Protein AF-A0A0U3DYD3-F1 (afdb_monomer_lite)

Radius of gyration: 23.01 Å; chains: 1; bounding box: 44×50×48 Å

InterPro domains:
  IPR001457 NADH:ubiquinone/plastoquinone oxidoreductase, chain 6 [PF00499] (1-110)
  IPR050269 Complex I Subunit 6 [PTHR11435] (1-113)

Foldseek 3Di:
DVVVVVVVVVCCVPPVDDPDDDDCPNDPVSVVVVVVVVVVVVVVVVCVVVCVVPDDDDPPPDPVPVVPPPPPDPDVDDPVVVVVVVCVVVVVVVVVVVVVCVVVVVVVVVVVD

pLDDT: mean 81.48, std 17.47, range [41.44, 98.12]

Secondary structure (DSSP, 8-state):
-HHHHHHHHHHHHHHS--SSPPPTTT-HHHHHHHHHHHHHHHHHHHHHHHTTSS--S-----TTTTTS-------SS-HHHHHHHHHHHT-HHHHHHHHHHHHHHHHHHHHH-

Sequence (113 aa):
YLGGMLVVFGYTTAMATEQYPEVWVSNTTVMGVFLLGLLMEVMLVLYVLKSEEVGVVFKFSGVGDWAIYDTGDSGVFSEEIMGVAALYSYGAWVVIVTGWSLLVGVLVILEVT

Organism: Equus caballus (NCBI:txid9796)

Structure (mmCIF, N/CA/C/O backbone):
data_AF-A0A0U3DYD3-F1
#
_entry.id   AF-A0A0U3DYD3-F1
#
loop_
_atom_site.group_PDB
_atom_site.id
_atom_site.type_symbol
_atom_site.label_atom_id
_atom_site.label_alt_id
_atom_site.label_comp_id
_atom_site.label_asym_id
_atom_site.label_entity_id
_atom_site.label_seq_id
_atom_site.pdbx_PDB_ins_code
_atom_site.Cartn_x
_atom_site.Cartn_y
_atom_site.Cartn_z
_atom_site.occupancy
_atom_site.B_iso_or_equiv
_atom_site.auth_seq_id
_atom_site.auth_comp_id
_atom_site.auth_asym_id
_atom_site.auth_atom_id
_atom_site.pdbx_PDB_model_num
ATOM 1 N N . TYR A 1 1 ? 8.420 -2.423 4.483 1.00 88.94 1 TYR A N 1
ATOM 2 C CA . TYR A 1 1 ? 7.336 -3.030 5.283 1.00 88.94 1 TYR A CA 1
ATOM 3 C C . TYR A 1 1 ? 7.669 -3.129 6.762 1.00 88.94 1 TYR A C 1
ATOM 5 O O . TYR A 1 1 ? 7.069 -2.379 7.518 1.00 88.94 1 TYR A O 1
ATOM 13 N N . LEU A 1 2 ? 8.644 -3.948 7.182 1.00 94.44 2 LEU A N 1
ATOM 14 C CA . LEU A 1 2 ? 8.976 -4.121 8.610 1.00 94.44 2 LEU A CA 1
ATOM 15 C C . LEU A 1 2 ? 9.232 -2.797 9.353 1.00 94.44 2 LEU A C 1
ATOM 17 O O . LEU A 1 2 ? 8.618 -2.552 10.384 1.00 94.44 2 LEU A O 1
ATOM 21 N N . GLY A 1 3 ? 10.052 -1.899 8.790 1.00 96.06 3 GLY A N 1
ATOM 22 C CA . GLY A 1 3 ? 10.302 -0.583 9.398 1.00 96.06 3 GLY A CA 1
ATOM 23 C C . GLY A 1 3 ? 9.039 0.271 9.578 1.00 96.06 3 GLY A C 1
ATOM 24 O O . GLY A 1 3 ? 8.876 0.910 10.609 1.00 96.06 3 GLY A O 1
ATOM 25 N N . GLY A 1 4 ? 8.103 0.230 8.623 1.00 94.25 4 GLY A N 1
ATOM 26 C CA . GLY A 1 4 ? 6.827 0.948 8.726 1.00 94.25 4 GLY A CA 1
ATOM 27 C C . GLY A 1 4 ? 5.903 0.357 9.792 1.00 94.25 4 GLY A C 1
ATOM 28 O O . GLY A 1 4 ? 5.292 1.102 10.552 1.00 94.25 4 GLY A O 1
ATOM 29 N N . MET A 1 5 ? 5.856 -0.974 9.912 1.00 95.38 5 MET A N 1
ATOM 30 C CA . MET A 1 5 ? 5.073 -1.650 10.955 1.00 95.38 5 MET A CA 1
ATOM 31 C C . MET A 1 5 ? 5.556 -1.288 12.367 1.00 95.38 5 MET A C 1
ATOM 33 O O . MET A 1 5 ? 4.731 -1.137 13.263 1.00 95.38 5 MET A O 1
ATOM 37 N N . LEU A 1 6 ? 6.865 -1.075 12.562 1.00 95.12 6 LEU A N 1
ATOM 38 C CA . LEU A 1 6 ? 7.408 -0.606 13.844 1.00 95.12 6 LEU A CA 1
ATOM 39 C C . LEU A 1 6 ? 6.922 0.805 14.207 1.00 95.12 6 LEU A C 1
ATOM 41 O O . LEU A 1 6 ? 6.578 1.055 15.360 1.00 95.12 6 LEU A O 1
ATOM 45 N N . VAL A 1 7 ? 6.854 1.717 13.231 1.00 95.31 7 VAL A N 1
ATOM 46 C CA . VAL A 1 7 ? 6.332 3.077 13.450 1.00 95.31 7 VAL A CA 1
ATOM 47 C C . VAL A 1 7 ? 4.844 3.035 13.808 1.00 95.31 7 VAL A C 1
ATOM 49 O O . VAL A 1 7 ? 4.427 3.679 14.768 1.00 95.31 7 VAL A O 1
ATOM 52 N N . VAL A 1 8 ? 4.051 2.232 13.089 1.00 94.19 8 VAL A N 1
ATOM 53 C CA . VAL A 1 8 ? 2.613 2.054 13.368 1.00 94.19 8 VAL A CA 1
ATOM 54 C C . VAL A 1 8 ? 2.387 1.448 14.753 1.00 94.19 8 VAL A C 1
ATOM 56 O O . VAL A 1 8 ? 1.494 1.889 15.476 1.00 94.19 8 VAL A O 1
ATOM 59 N N . PHE A 1 9 ? 3.212 0.485 15.166 1.00 94.62 9 PHE A N 1
ATOM 60 C CA . PHE A 1 9 ? 3.169 -0.049 16.526 1.00 94.62 9 PHE A CA 1
ATOM 61 C C . PHE A 1 9 ? 3.397 1.058 17.569 1.00 94.62 9 PHE A C 1
ATOM 63 O O . PHE A 1 9 ? 2.576 1.238 18.466 1.00 94.62 9 PHE A O 1
ATOM 70 N N . GLY A 1 10 ? 4.447 1.871 17.413 1.00 94.69 10 GLY A N 1
ATOM 71 C CA . GLY A 1 10 ? 4.689 3.013 18.300 1.00 94.69 10 GLY A CA 1
ATOM 72 C C . GLY A 1 10 ? 3.499 3.981 18.361 1.00 94.69 10 GLY A C 1
ATOM 73 O O . GLY A 1 10 ? 3.044 4.333 19.447 1.00 94.69 10 GLY A O 1
ATOM 74 N N . TYR A 1 11 ? 2.933 4.343 17.208 1.00 93.75 11 TYR A N 1
ATOM 75 C CA . TYR A 1 11 ? 1.789 5.258 17.130 1.00 93.75 11 TYR A CA 1
ATOM 76 C C . TYR A 1 11 ? 0.524 4.698 17.800 1.00 93.75 11 TYR A C 1
ATOM 78 O O . TYR A 1 11 ? -0.101 5.377 18.613 1.00 93.75 11 TYR A O 1
ATOM 86 N N . THR A 1 12 ? 0.168 3.445 17.507 1.00 93.25 12 THR A N 1
ATOM 87 C CA . THR A 1 12 ? -1.020 2.794 18.085 1.00 93.25 12 THR A CA 1
ATOM 88 C C . THR A 1 12 ? -0.897 2.638 19.595 1.00 93.25 12 THR A C 1
ATOM 90 O O . THR A 1 12 ? -1.851 2.943 20.303 1.00 93.25 12 THR A O 1
ATOM 93 N N . THR A 1 13 ? 0.286 2.268 20.102 1.00 91.38 13 THR A N 1
ATOM 94 C CA . THR A 1 13 ? 0.524 2.168 21.552 1.00 91.38 13 THR A CA 1
ATOM 95 C C . THR A 1 13 ? 0.390 3.513 22.276 1.00 91.38 13 THR A C 1
ATOM 97 O O . THR A 1 13 ? -0.150 3.564 23.381 1.00 91.38 13 THR A O 1
ATOM 100 N N . ALA A 1 14 ? 0.843 4.606 21.656 1.00 92.00 14 ALA A N 1
ATOM 101 C CA . ALA A 1 14 ? 0.851 5.929 22.272 1.00 92.00 14 ALA A CA 1
ATOM 102 C C . ALA A 1 14 ? -0.488 6.678 22.165 1.00 92.00 14 ALA A C 1
ATOM 104 O O . ALA A 1 14 ? -0.857 7.381 23.103 1.00 92.00 14 ALA A O 1
ATOM 105 N N . MET A 1 15 ? -1.193 6.569 21.032 1.00 91.12 15 MET A N 1
ATOM 106 C CA . MET A 1 15 ? -2.363 7.411 20.726 1.00 91.12 15 MET A CA 1
ATOM 107 C C . MET A 1 15 ? -3.679 6.646 20.539 1.00 91.12 15 MET A C 1
ATOM 109 O O . MET A 1 15 ? -4.736 7.261 20.638 1.00 91.12 15 MET A O 1
ATOM 113 N N . ALA A 1 16 ? -3.646 5.338 20.271 1.00 88.94 16 ALA A N 1
ATOM 114 C CA . ALA A 1 16 ? -4.837 4.536 19.965 1.00 88.94 16 ALA A CA 1
ATOM 115 C C . ALA A 1 16 ? -4.971 3.300 20.874 1.00 88.94 16 ALA A C 1
ATOM 117 O O . ALA A 1 16 ? -5.514 2.275 20.462 1.00 88.94 16 ALA A O 1
ATOM 118 N N . THR A 1 17 ? -4.445 3.369 22.102 1.00 90.00 17 THR A N 1
ATOM 119 C CA . THR A 1 17 ? -4.593 2.289 23.082 1.00 90.00 17 THR A CA 1
ATOM 120 C C . THR A 1 17 ? -5.912 2.381 23.823 1.00 90.00 17 THR A C 1
ATOM 122 O O . THR A 1 17 ? -6.220 3.369 24.485 1.00 90.00 17 THR A O 1
ATOM 125 N N . GLU A 1 18 ? -6.665 1.290 23.764 1.00 90.94 18 GLU A N 1
ATOM 126 C CA . GLU A 1 18 ? -7.851 1.062 24.580 1.00 90.94 18 GLU A CA 1
ATOM 127 C C . GLU A 1 18 ? -7.550 0.005 25.654 1.00 90.94 18 GLU A C 1
ATOM 129 O O . 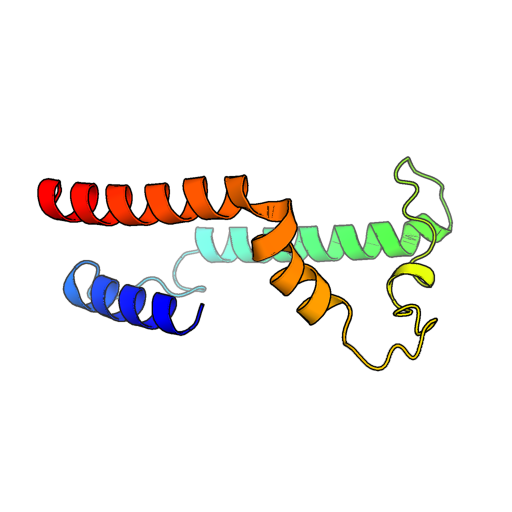GLU A 1 18 ? -6.616 -0.788 25.519 1.00 90.94 18 GLU A O 1
ATOM 134 N N . GLN A 1 19 ? -8.337 -0.023 26.738 1.00 85.88 19 GLN A N 1
ATOM 135 C CA . GLN A 1 19 ? -8.131 -0.974 27.844 1.00 85.88 19 GLN A CA 1
ATOM 136 C C . GLN A 1 19 ? -8.253 -2.442 27.401 1.00 85.88 19 GLN A C 1
ATOM 138 O O . GLN A 1 19 ? -7.582 -3.307 27.962 1.00 85.88 19 GLN A O 1
ATOM 143 N N . TYR A 1 20 ? -9.086 -2.712 26.392 1.00 86.62 20 TYR A N 1
ATOM 144 C CA . TYR A 1 20 ? -9.276 -4.029 25.791 1.00 86.62 20 TYR A CA 1
ATOM 145 C C . TYR A 1 20 ? -9.290 -3.883 24.267 1.00 86.62 20 TYR A C 1
ATOM 147 O O . TYR A 1 20 ? -10.360 -3.667 23.701 1.00 86.62 20 TYR A O 1
ATOM 155 N N . PRO A 1 21 ? -8.129 -3.965 23.595 1.00 86.88 21 PRO A N 1
ATOM 156 C CA . PRO A 1 21 ? -8.092 -3.860 22.144 1.00 86.88 21 PRO A CA 1
ATOM 157 C C . PRO A 1 21 ? -8.894 -5.001 21.516 1.00 86.88 21 PRO A C 1
ATOM 159 O O . PRO A 1 21 ? -8.802 -6.152 21.959 1.00 86.88 21 PRO A O 1
ATOM 162 N N . GLU A 1 22 ? -9.666 -4.690 20.475 1.00 88.62 22 GLU A N 1
ATOM 163 C CA . GLU A 1 22 ? -10.393 -5.716 19.737 1.00 88.62 22 GLU A CA 1
ATOM 164 C C . GLU A 1 22 ? -9.410 -6.714 19.107 1.00 88.62 22 GLU A C 1
ATOM 166 O O . GLU A 1 22 ? -8.495 -6.357 18.363 1.00 88.62 22 GLU A O 1
ATOM 171 N N . VAL A 1 23 ? -9.608 -7.993 19.415 1.00 88.25 23 VAL A N 1
ATOM 172 C CA . VAL A 1 23 ? -8.891 -9.116 18.807 1.00 88.25 23 VAL A CA 1
ATOM 173 C C . VAL A 1 23 ? -9.815 -9.743 17.763 1.00 88.25 23 VAL A C 1
ATOM 175 O O . VAL A 1 23 ? -11.032 -9.620 17.852 1.00 88.25 23 VAL A O 1
ATOM 178 N N . TRP A 1 24 ? -9.267 -10.484 16.800 1.00 86.44 24 TRP A N 1
ATOM 179 C CA . TRP A 1 24 ? -10.004 -11.162 15.720 1.00 86.44 24 TRP A CA 1
ATOM 180 C C . TRP A 1 24 ? -11.325 -11.838 16.128 1.00 86.44 24 TRP A C 1
ATOM 182 O O . TRP A 1 24 ? -12.267 -11.869 15.344 1.00 86.44 24 TRP A O 1
ATOM 192 N N . VAL A 1 25 ? -11.396 -12.380 17.349 1.00 89.25 25 VAL A N 1
ATOM 193 C CA . VAL A 1 25 ? -12.557 -13.118 17.872 1.00 89.25 25 VAL A CA 1
ATOM 194 C C . VAL A 1 25 ? -13.458 -12.263 18.773 1.00 89.25 25 VAL A C 1
ATOM 196 O O . VAL A 1 25 ? -14.601 -12.642 19.016 1.00 89.25 25 VAL A O 1
ATOM 199 N N . SER A 1 26 ? -12.983 -11.123 19.288 1.00 85.94 26 SER A N 1
ATOM 200 C CA . SER A 1 26 ? -13.752 -10.322 20.254 1.00 85.94 26 SER A CA 1
ATOM 201 C C . SER A 1 26 ? -14.954 -9.634 19.614 1.00 85.94 26 SER A C 1
ATOM 203 O O . SER A 1 26 ? -15.959 -9.419 20.286 1.00 85.94 26 SER A O 1
ATOM 205 N N . ASN A 1 27 ? -14.868 -9.315 18.320 1.00 88.25 27 ASN A N 1
ATOM 206 C CA . ASN A 1 27 ? -15.939 -8.672 17.579 1.00 88.25 27 ASN A CA 1
ATOM 207 C C . ASN A 1 27 ? -16.536 -9.625 16.533 1.00 88.25 27 ASN A C 1
ATOM 209 O O . ASN A 1 27 ? -15.855 -10.103 15.623 1.00 88.25 27 ASN A O 1
ATOM 213 N N . THR A 1 28 ? -17.839 -9.883 16.657 1.00 88.31 28 THR A N 1
ATOM 214 C CA . THR A 1 28 ? -18.581 -10.773 15.748 1.00 88.31 28 THR A CA 1
ATOM 215 C C . THR A 1 28 ? -18.585 -10.278 14.302 1.00 88.31 28 THR A C 1
ATOM 217 O O . THR A 1 28 ? -18.593 -11.102 13.387 1.00 88.31 28 THR A O 1
ATOM 220 N N . THR A 1 29 ? -18.524 -8.961 14.074 1.00 91.00 29 THR A N 1
ATOM 221 C CA . THR A 1 29 ? -18.459 -8.394 12.719 1.00 91.00 29 THR A CA 1
ATOM 222 C C . THR A 1 29 ? -17.090 -8.638 12.091 1.00 91.00 29 THR A C 1
ATOM 224 O O . THR A 1 29 ? -17.024 -9.103 10.956 1.00 91.00 29 THR A O 1
ATOM 227 N N . VAL A 1 30 ? -16.006 -8.417 12.842 1.00 91.06 30 VAL A N 1
ATOM 228 C CA . VAL A 1 30 ? -14.622 -8.652 12.396 1.00 91.06 30 VAL A CA 1
ATOM 229 C C . VAL A 1 30 ? -14.414 -10.125 12.052 1.00 91.06 30 VAL A C 1
ATOM 231 O O . VAL A 1 30 ? -13.957 -10.439 10.952 1.00 91.06 30 VAL A O 1
ATOM 234 N N . MET A 1 31 ? -14.834 -11.033 12.938 1.00 91.88 31 MET A N 1
ATOM 235 C CA . MET A 1 31 ? -14.780 -12.474 12.677 1.00 91.88 31 MET A CA 1
ATOM 236 C C . MET A 1 31 ? -15.619 -12.859 11.448 1.00 91.88 31 MET A C 1
ATOM 238 O O . MET A 1 31 ? -15.161 -13.621 10.597 1.00 91.88 31 MET A O 1
ATOM 242 N N . GLY A 1 32 ? -16.839 -12.325 11.328 1.00 92.50 32 GLY A N 1
ATOM 243 C CA . GLY A 1 32 ? -17.731 -12.614 10.205 1.00 92.50 32 GLY A CA 1
ATOM 244 C C . GLY A 1 32 ? -17.149 -12.181 8.860 1.00 92.50 32 GLY A C 1
ATOM 245 O O . GLY A 1 32 ? -17.149 -12.964 7.912 1.00 92.50 32 GLY A O 1
ATOM 246 N N . VAL A 1 33 ? -16.598 -10.966 8.781 1.00 94.25 33 VAL A N 1
ATOM 247 C CA . VAL A 1 33 ? -15.961 -10.446 7.560 1.00 94.25 33 VAL A CA 1
ATOM 248 C C . VAL A 1 33 ? -14.698 -11.234 7.217 1.00 94.25 33 VAL A C 1
ATOM 250 O O . VAL A 1 33 ? -14.492 -11.552 6.047 1.00 94.25 33 VAL A O 1
ATOM 253 N N . PHE A 1 34 ? -13.889 -11.611 8.211 1.00 92.69 34 PHE A N 1
ATOM 254 C CA . PHE A 1 34 ? -12.702 -12.440 7.991 1.00 92.69 34 PHE A CA 1
ATOM 255 C C . PHE A 1 34 ? -13.062 -13.810 7.395 1.00 92.69 34 PHE A C 1
ATOM 257 O O . PHE A 1 34 ? -12.497 -14.212 6.378 1.00 92.69 34 PHE A O 1
ATOM 264 N N . LEU A 1 35 ? -14.054 -14.502 7.968 1.00 94.25 35 LEU A N 1
ATOM 265 C CA . LEU A 1 35 ? -14.518 -15.795 7.456 1.00 94.25 35 LEU A CA 1
ATOM 266 C C . LEU A 1 35 ? -15.155 -15.682 6.066 1.00 94.25 35 LEU A C 1
ATOM 268 O O . LEU A 1 35 ? -14.936 -16.554 5.227 1.00 94.25 35 LEU A O 1
ATOM 272 N N . LEU A 1 36 ? -15.916 -14.614 5.802 1.00 94.50 36 LEU A N 1
ATOM 273 C CA . LEU A 1 36 ? -16.467 -14.344 4.472 1.00 94.50 36 LEU A CA 1
ATOM 274 C C . LEU A 1 36 ? -15.359 -14.104 3.440 1.00 94.50 36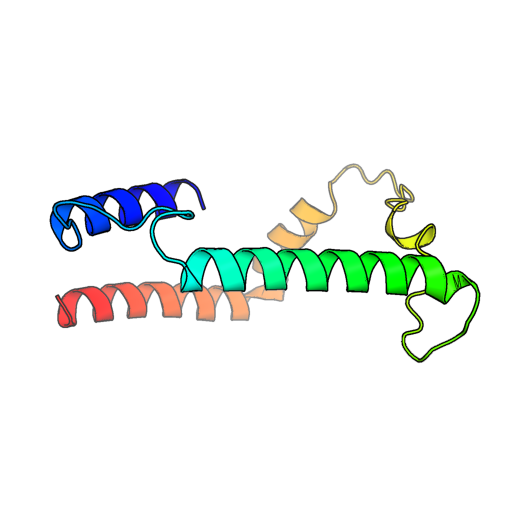 LEU A C 1
ATOM 276 O O . LEU A 1 36 ? -15.443 -14.645 2.340 1.00 94.50 36 LEU A O 1
ATOM 280 N N . GLY A 1 37 ? -14.316 -13.348 3.796 1.00 93.94 37 GLY A N 1
ATOM 281 C CA . GLY A 1 37 ? -13.143 -13.132 2.946 1.00 93.94 37 GLY A CA 1
ATOM 282 C C . GLY A 1 37 ? -12.452 -14.445 2.584 1.00 93.94 37 GLY A C 1
ATOM 283 O O . GLY A 1 37 ? -12.305 -14.750 1.401 1.00 93.94 37 GLY A O 1
ATOM 284 N N . LEU A 1 38 ? -12.145 -15.274 3.587 1.00 94.12 38 LEU A N 1
ATOM 285 C CA . LEU A 1 38 ? -11.547 -16.596 3.370 1.00 94.12 38 LEU A CA 1
ATOM 286 C C . LEU A 1 38 ? -12.433 -17.504 2.509 1.00 94.12 38 LEU A C 1
ATOM 288 O O . LEU A 1 38 ? -11.936 -18.209 1.632 1.00 94.12 38 LEU A O 1
ATOM 292 N N . LEU A 1 39 ? -13.751 -17.489 2.728 1.00 94.69 39 LEU A N 1
ATOM 293 C CA . LEU A 1 39 ? -14.680 -18.281 1.926 1.00 94.69 39 LEU A CA 1
ATOM 294 C C . LEU A 1 39 ? -14.672 -17.819 0.466 1.00 94.69 39 LEU A C 1
ATOM 296 O O . LEU A 1 39 ? -14.621 -18.659 -0.428 1.00 94.69 39 LEU A O 1
ATOM 300 N N . MET A 1 40 ? -14.674 -16.509 0.210 1.00 93.06 40 MET A N 1
ATOM 301 C CA . MET A 1 40 ? -14.595 -15.968 -1.149 1.00 93.06 40 MET A CA 1
ATOM 302 C C . MET A 1 40 ? -13.277 -16.333 -1.838 1.00 93.06 40 MET A C 1
ATOM 304 O O . MET A 1 40 ? -13.307 -16.749 -2.993 1.00 93.06 40 MET A O 1
ATOM 308 N N . GLU A 1 41 ? -12.142 -16.248 -1.142 1.00 90.06 41 GLU A N 1
ATOM 309 C CA . GLU A 1 41 ? -10.838 -16.673 -1.671 1.00 90.06 41 GLU A CA 1
ATOM 310 C C . GLU A 1 41 ? -10.835 -18.161 -2.041 1.00 90.06 41 GLU A C 1
ATOM 312 O O . GLU A 1 41 ? -10.472 -18.517 -3.163 1.00 90.06 41 GLU A O 1
ATOM 317 N N . VAL A 1 42 ? -11.314 -19.034 -1.147 1.00 90.25 42 VAL A N 1
ATOM 318 C CA . VAL A 1 42 ? -11.418 -20.478 -1.416 1.00 90.25 42 VAL A CA 1
ATOM 319 C C . VAL A 1 42 ? -12.349 -20.748 -2.596 1.00 90.25 42 VAL A C 1
ATOM 321 O O . VAL A 1 42 ? -12.022 -21.557 -3.462 1.00 90.25 42 VAL A O 1
ATOM 324 N N . MET A 1 43 ? -13.487 -20.057 -2.675 1.00 87.12 43 MET A N 1
ATOM 325 C CA . MET A 1 43 ? -14.421 -20.199 -3.793 1.00 87.12 43 MET A CA 1
ATOM 326 C C . MET A 1 43 ? -13.800 -19.742 -5.116 1.00 87.12 43 MET A C 1
ATOM 328 O O . MET A 1 43 ? -14.014 -20.407 -6.127 1.00 87.12 43 MET A O 1
ATOM 332 N N . LEU A 1 44 ? -13.006 -18.667 -5.122 1.00 85.75 44 LEU A N 1
ATOM 333 C CA . LEU A 1 44 ? -12.271 -18.217 -6.306 1.00 85.75 44 LEU A CA 1
ATOM 334 C C . LEU A 1 44 ? -11.207 -19.232 -6.726 1.00 85.75 44 LEU A C 1
ATOM 336 O O . LEU A 1 44 ? -11.136 -19.571 -7.904 1.00 85.75 44 LEU A O 1
ATOM 340 N N . VAL A 1 45 ? -10.428 -19.768 -5.784 1.00 83.50 45 VAL A N 1
ATOM 341 C CA . VAL A 1 45 ? -9.420 -20.800 -6.078 1.00 83.50 45 VAL A CA 1
ATOM 342 C C . VAL A 1 45 ? -10.086 -22.055 -6.643 1.00 83.50 45 VAL A C 1
ATOM 344 O O . VAL A 1 45 ? -9.667 -22.557 -7.684 1.00 83.50 45 VAL A O 1
ATOM 347 N N . LEU A 1 46 ? -11.167 -22.534 -6.021 1.00 82.88 46 LEU A N 1
ATOM 348 C CA . LEU A 1 46 ? -11.935 -23.675 -6.525 1.00 82.88 46 LEU A CA 1
ATOM 349 C C . LEU A 1 46 ? -12.568 -23.390 -7.890 1.00 82.88 46 LEU A C 1
ATOM 351 O O . LEU A 1 46 ? -12.619 -24.284 -8.731 1.00 82.88 46 LEU A O 1
ATOM 355 N N . TYR A 1 47 ? -13.045 -22.166 -8.124 1.00 78.38 47 TYR A N 1
ATOM 356 C CA . TYR A 1 47 ? -13.590 -21.754 -9.413 1.00 78.38 47 TYR A CA 1
ATOM 357 C C . TYR A 1 47 ? -12.520 -21.774 -10.505 1.00 78.38 47 TYR A C 1
ATOM 359 O O . TYR A 1 47 ? -12.752 -22.374 -11.549 1.00 78.38 47 TYR A O 1
ATOM 367 N N . VAL A 1 48 ? -11.341 -21.198 -10.248 1.00 73.19 48 VAL A N 1
ATOM 368 C CA . VAL A 1 48 ? -10.204 -21.218 -11.181 1.00 73.19 48 VAL A CA 1
ATOM 369 C C . VAL A 1 48 ? -9.784 -22.658 -11.482 1.00 73.19 48 VAL A C 1
ATOM 371 O O . VAL A 1 48 ? -9.705 -23.025 -12.651 1.00 73.19 48 VAL A O 1
ATOM 374 N N . LEU A 1 49 ? -9.628 -23.503 -10.458 1.00 68.75 49 LEU A N 1
ATOM 375 C CA . LEU A 1 49 ? -9.255 -24.913 -10.632 1.00 68.75 49 LEU A CA 1
ATOM 376 C C . LEU A 1 49 ? -10.310 -25.716 -11.409 1.00 68.75 49 LEU A C 1
ATOM 378 O O . LEU A 1 49 ? -9.970 -26.550 -12.239 1.00 68.75 49 LEU A O 1
ATOM 382 N N . LYS A 1 50 ? -11.602 -25.463 -11.172 1.00 62.97 50 LYS A N 1
ATOM 383 C CA . LYS A 1 50 ? -12.699 -26.155 -11.869 1.00 62.97 50 LYS A CA 1
ATOM 384 C C . LYS A 1 50 ? -12.940 -25.612 -13.284 1.00 62.97 50 LYS A C 1
ATOM 386 O O . LYS A 1 50 ? -13.483 -26.318 -14.130 1.00 62.97 50 LYS A O 1
ATOM 391 N N . SER A 1 51 ? -12.547 -24.366 -13.551 1.00 52.69 51 SER A N 1
ATOM 392 C CA . SER A 1 51 ? -12.683 -23.717 -14.861 1.00 52.69 51 SER A CA 1
ATOM 393 C C . SER A 1 51 ? -11.695 -24.219 -15.918 1.00 52.69 51 SER A C 1
ATOM 395 O O . SER A 1 51 ? -11.867 -23.881 -17.088 1.00 52.69 51 SER A O 1
ATOM 397 N N . GLU A 1 52 ? -10.738 -25.086 -15.561 1.00 51.53 52 GLU A N 1
ATOM 398 C CA . GLU A 1 52 ? -9.938 -25.822 -16.552 1.00 51.53 52 GLU A CA 1
ATOM 399 C C . GLU A 1 52 ? -10.813 -26.679 -17.494 1.00 51.53 52 GLU A C 1
ATOM 401 O O . GLU A 1 52 ? -10.412 -26.937 -18.627 1.00 51.53 52 GLU A O 1
ATOM 406 N N . GLU A 1 53 ? -12.039 -27.047 -17.091 1.00 46.66 53 GLU A N 1
ATOM 407 C CA . GLU A 1 53 ? -12.974 -27.819 -17.929 1.00 46.66 53 GLU A CA 1
ATOM 408 C C . GLU A 1 53 ? -14.093 -26.992 -18.588 1.00 46.66 53 GLU A C 1
ATOM 410 O O . GLU A 1 53 ? -14.692 -27.442 -19.567 1.00 46.66 53 GLU A O 1
ATOM 415 N N . VAL A 1 54 ? -14.407 -25.785 -18.102 1.00 41.44 54 VAL A N 1
ATOM 416 C CA . VAL A 1 54 ? -15.531 -24.990 -18.629 1.00 41.44 54 VAL A CA 1
ATOM 417 C C . VAL A 1 54 ? -15.076 -23.564 -18.884 1.00 41.44 54 VAL A C 1
ATOM 419 O O . VAL A 1 54 ? -14.980 -22.749 -17.970 1.00 41.44 54 VAL A O 1
ATOM 422 N N . GLY A 1 55 ? -14.812 -23.275 -20.159 1.00 45.59 55 GLY A N 1
ATOM 423 C CA . GLY A 1 55 ? -14.365 -21.974 -20.636 1.00 45.59 55 GLY A CA 1
ATOM 424 C C . GLY A 1 55 ? -15.316 -20.850 -20.232 1.00 45.59 55 GLY A C 1
ATOM 425 O O . GLY A 1 55 ? -16.338 -20.622 -20.877 1.00 45.59 55 GLY A O 1
ATOM 426 N N . VAL A 1 56 ? -14.944 -20.105 -19.195 1.00 44.81 56 VAL A N 1
ATOM 427 C CA . VAL A 1 56 ? -15.601 -18.854 -18.824 1.00 44.81 56 VAL A CA 1
ATOM 428 C C . VAL A 1 56 ? -14.564 -17.734 -18.815 1.00 44.81 56 VAL A C 1
ATOM 430 O O . VAL A 1 56 ? -13.857 -17.516 -17.844 1.00 44.81 56 VAL A O 1
ATOM 433 N N . VAL A 1 57 ? -14.516 -17.036 -19.955 1.00 49.62 57 VAL A N 1
ATOM 434 C CA . VAL A 1 57 ? -14.249 -15.598 -20.194 1.00 49.62 57 VAL A CA 1
ATOM 435 C C . VAL A 1 57 ? -12.934 -14.960 -19.703 1.00 49.62 57 VAL A C 1
ATOM 437 O O . VAL A 1 57 ? -12.493 -14.000 -20.333 1.00 49.62 57 VAL A O 1
ATOM 440 N N . PHE A 1 58 ? -12.220 -15.494 -18.716 1.00 44.44 58 PHE A N 1
ATOM 441 C CA . PHE A 1 58 ? -10.853 -15.073 -18.404 1.00 44.44 58 PHE A CA 1
ATOM 442 C C . PHE A 1 58 ? -9.872 -16.115 -18.938 1.00 44.44 58 PHE A C 1
ATOM 444 O O . PHE A 1 58 ? -9.611 -17.129 -18.301 1.00 44.44 58 PHE A O 1
ATOM 451 N N . LYS A 1 59 ? -9.329 -15.875 -20.137 1.00 45.50 59 LYS A N 1
ATOM 452 C CA . LYS A 1 59 ? -8.202 -16.646 -20.685 1.00 45.50 59 LYS A CA 1
ATOM 453 C C . LYS A 1 59 ? -6.919 -16.346 -19.890 1.00 45.50 59 LYS A C 1
ATOM 455 O O . LYS A 1 59 ? -5.995 -15.743 -20.423 1.00 45.50 59 LYS A O 1
ATOM 460 N N . PHE A 1 60 ? -6.856 -16.752 -18.627 1.00 48.75 60 PHE A N 1
ATOM 461 C CA . PHE A 1 60 ? -5.576 -17.041 -17.989 1.00 48.75 60 PHE A CA 1
ATOM 462 C C . PHE A 1 60 ? -5.201 -18.444 -18.462 1.00 48.75 60 PHE A C 1
ATOM 464 O O . PHE A 1 60 ? -5.783 -19.437 -18.032 1.00 48.75 60 PHE A O 1
ATOM 471 N N . SER A 1 61 ? -4.351 -18.516 -19.482 1.00 45.72 61 SER A N 1
ATOM 472 C CA . SER A 1 61 ? -3.899 -19.774 -20.066 1.00 45.72 61 SER A CA 1
ATOM 473 C C . SER A 1 61 ? -3.158 -20.594 -19.014 1.00 45.72 61 SER A C 1
ATOM 475 O O . SER A 1 61 ? -2.022 -20.280 -18.703 1.00 45.72 61 SER A O 1
ATOM 477 N N . GLY A 1 62 ? -3.809 -21.632 -18.487 1.00 51.38 62 GLY A N 1
ATOM 478 C CA . GLY A 1 62 ? -3.178 -22.726 -17.752 1.00 51.38 62 GLY A CA 1
ATOM 479 C C . GLY A 1 62 ? -2.514 -22.342 -16.429 1.00 51.38 62 GLY A C 1
ATOM 480 O O . GLY A 1 62 ? -1.462 -21.710 -16.385 1.00 51.38 62 GLY A O 1
ATOM 481 N N . VAL A 1 63 ? -3.034 -22.893 -15.333 1.00 53.22 63 VAL A N 1
ATOM 482 C CA . VAL A 1 63 ? -2.383 -22.859 -14.013 1.00 53.22 63 VAL A CA 1
ATOM 483 C C . VAL A 1 63 ? -1.023 -23.608 -14.011 1.00 53.22 63 VAL A C 1
ATOM 485 O O . VAL A 1 63 ? -0.267 -23.575 -13.044 1.00 53.22 63 VAL A O 1
ATOM 488 N N . GLY A 1 64 ? -0.646 -24.274 -15.103 1.00 52.31 64 GLY A N 1
ATOM 489 C CA . GLY A 1 64 ? 0.707 -24.803 -15.289 1.00 52.31 64 GLY A CA 1
ATOM 490 C C . GLY A 1 64 ? 1.730 -23.760 -15.752 1.00 52.31 64 GLY A C 1
ATOM 491 O O . GLY A 1 64 ? 2.891 -23.854 -15.374 1.00 52.31 64 GLY A O 1
ATOM 492 N N . ASP A 1 65 ? 1.311 -22.757 -16.527 1.00 52.38 65 ASP A N 1
ATOM 493 C CA . ASP A 1 65 ? 2.223 -21.881 -17.284 1.00 52.38 65 ASP A CA 1
ATOM 494 C C . ASP A 1 65 ? 2.747 -20.713 -16.430 1.00 52.38 65 ASP A C 1
ATOM 496 O O . ASP A 1 65 ? 3.916 -20.362 -16.478 1.00 52.38 65 ASP A O 1
ATOM 500 N N . TRP A 1 66 ? 1.907 -20.175 -15.539 1.00 57.66 66 TRP A N 1
ATOM 501 C CA . TRP A 1 66 ? 2.282 -19.151 -14.546 1.00 57.66 66 TRP A CA 1
ATOM 502 C C . TRP A 1 66 ? 3.145 -19.661 -13.371 1.00 57.66 66 TRP A C 1
ATOM 504 O O . TRP A 1 66 ? 3.785 -18.866 -12.686 1.00 57.66 66 TRP A O 1
ATOM 514 N N . ALA A 1 67 ? 3.125 -20.970 -13.088 1.00 55.59 67 ALA A N 1
ATOM 515 C CA . ALA A 1 67 ? 3.796 -21.579 -11.936 1.00 55.59 67 ALA A CA 1
ATOM 516 C C . ALA A 1 67 ? 5.224 -22.010 -12.284 1.00 55.59 67 ALA A C 1
ATOM 518 O O . ALA A 1 67 ? 6.074 -22.153 -11.403 1.00 55.59 67 ALA A O 1
ATOM 519 N N . ILE A 1 68 ? 5.481 -22.214 -13.575 1.00 56.28 68 ILE A N 1
ATOM 520 C CA . ILE A 1 68 ? 6.814 -22.430 -14.102 1.00 56.28 68 ILE A CA 1
ATOM 521 C C . ILE A 1 68 ? 7.405 -21.040 -14.307 1.00 56.28 68 ILE A C 1
ATOM 523 O O . ILE A 1 68 ? 7.051 -20.329 -15.239 1.00 56.28 68 ILE A O 1
ATOM 527 N N . TYR A 1 69 ? 8.302 -20.642 -13.405 1.00 56.41 69 TYR A N 1
ATOM 528 C CA . TYR A 1 69 ? 9.208 -19.538 -13.693 1.00 56.41 69 TYR A CA 1
ATOM 529 C C . TYR A 1 69 ? 9.973 -19.949 -14.948 1.00 56.41 69 TYR A C 1
ATOM 531 O O . TYR A 1 69 ? 10.726 -20.930 -14.898 1.00 56.41 69 TYR A O 1
ATOM 539 N N . ASP A 1 70 ? 9.725 -19.277 -16.073 1.00 53.84 70 ASP A N 1
ATOM 540 C CA . ASP A 1 70 ? 10.481 -19.534 -17.290 1.00 53.84 70 ASP A CA 1
ATOM 541 C C . ASP A 1 70 ? 11.956 -19.330 -16.938 1.00 53.84 70 ASP A C 1
ATOM 543 O O . ASP A 1 70 ? 12.416 -18.232 -16.636 1.00 53.84 70 ASP A O 1
ATOM 547 N N . THR A 1 71 ? 12.681 -20.443 -16.841 1.00 56.25 71 THR A N 1
ATOM 548 C CA . THR A 1 71 ? 14.104 -20.460 -16.487 1.00 56.25 71 THR A CA 1
ATOM 549 C C . THR A 1 71 ? 14.944 -20.206 -17.747 1.00 56.25 71 THR A C 1
ATOM 551 O O . THR A 1 71 ? 16.142 -20.489 -17.784 1.00 56.25 71 THR A O 1
ATOM 554 N N . GLY A 1 72 ? 14.301 -19.718 -18.811 1.00 58.09 72 GLY A N 1
ATOM 555 C CA . GLY A 1 72 ? 14.865 -19.410 -20.109 1.00 58.09 72 GLY A CA 1
ATOM 556 C C . GLY A 1 72 ? 15.513 -18.033 -20.169 1.00 58.09 72 GLY A C 1
ATOM 557 O O . GLY A 1 72 ? 15.080 -17.201 -20.945 1.00 58.09 72 GLY A O 1
ATOM 558 N N . ASP A 1 73 ? 16.552 -17.806 -19.370 1.00 54.91 73 ASP A N 1
ATOM 559 C CA . ASP A 1 73 ? 17.851 -17.368 -19.892 1.00 54.91 73 ASP A CA 1
ATOM 560 C C . ASP A 1 73 ? 18.826 -17.210 -18.726 1.00 54.91 73 ASP A C 1
ATOM 562 O O . ASP A 1 73 ? 18.642 -16.417 -17.802 1.00 54.91 73 ASP A O 1
ATOM 566 N N . SER A 1 74 ? 19.914 -17.972 -18.766 1.00 54.34 74 SER A N 1
ATOM 567 C CA . SER A 1 74 ? 21.036 -17.842 -17.842 1.00 54.34 74 SER A CA 1
ATOM 568 C C . SER A 1 74 ? 21.852 -16.586 -18.174 1.00 54.34 74 SER A C 1
ATOM 570 O O . SER A 1 74 ? 23.016 -16.671 -18.576 1.00 54.34 74 SER A O 1
ATOM 572 N N . GLY A 1 75 ? 21.236 -15.412 -18.047 1.00 57.53 75 GLY A N 1
ATOM 573 C CA . GLY A 1 75 ? 21.934 -14.138 -18.015 1.00 57.53 75 GLY A CA 1
ATOM 574 C C . GLY A 1 75 ? 22.745 -14.028 -16.724 1.00 57.53 75 GLY A C 1
ATOM 575 O O . GLY A 1 75 ? 22.276 -14.365 -15.642 1.00 57.53 75 GLY A O 1
ATOM 576 N N . VAL A 1 76 ? 23.985 -13.541 -16.818 1.00 61.91 76 VAL A N 1
ATOM 577 C CA . VAL A 1 76 ? 24.888 -13.354 -15.660 1.00 61.91 76 VAL A CA 1
ATOM 578 C C . VAL A 1 76 ? 24.323 -12.354 -14.630 1.00 61.91 76 VAL A C 1
ATOM 580 O O . VAL A 1 76 ? 24.776 -12.309 -13.488 1.00 61.91 76 VAL A O 1
ATOM 583 N N . PHE A 1 77 ? 23.312 -11.571 -15.013 1.00 65.06 77 PHE A N 1
ATOM 584 C CA . PHE A 1 77 ? 22.647 -10.583 -14.172 1.00 65.06 77 PHE A CA 1
ATOM 585 C C . PHE A 1 77 ? 21.191 -10.971 -13.950 1.00 65.06 77 PHE A C 1
ATOM 587 O O 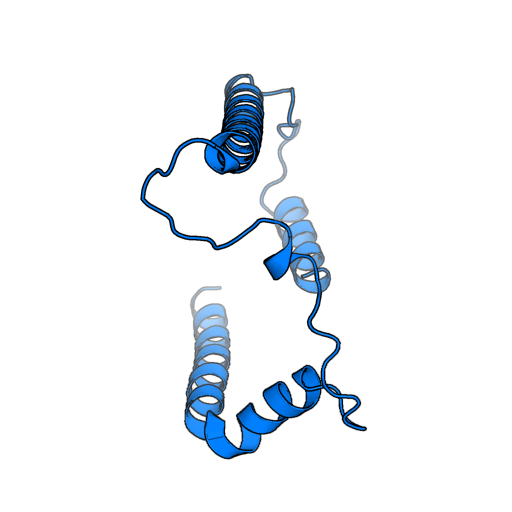. PHE A 1 77 ? 20.507 -11.357 -14.894 1.00 65.06 77 PHE A O 1
ATOM 594 N N . SER A 1 78 ? 20.702 -10.815 -12.719 1.00 76.62 78 SER A N 1
ATOM 595 C CA . SER A 1 78 ? 19.273 -10.943 -12.463 1.00 76.62 78 SER A CA 1
ATOM 596 C C . SER A 1 78 ? 18.523 -9.813 -13.164 1.00 76.62 78 SER A C 1
ATOM 598 O O . SER A 1 78 ? 18.850 -8.628 -13.020 1.00 76.62 78 SER A O 1
ATOM 600 N N . GLU A 1 79 ? 17.500 -10.187 -13.926 1.00 78.06 79 GLU A N 1
ATOM 601 C CA . GLU A 1 79 ? 16.660 -9.251 -14.675 1.00 78.06 79 GLU A CA 1
ATOM 602 C C . GLU A 1 79 ? 16.030 -8.196 -13.761 1.00 78.06 79 GLU A C 1
ATOM 604 O O . GLU A 1 79 ? 15.931 -7.028 -14.128 1.00 78.06 79 GLU A O 1
ATOM 609 N N . GLU A 1 80 ? 15.701 -8.576 -12.524 1.00 81.44 80 GLU A N 1
ATOM 610 C CA . GLU A 1 80 ? 15.177 -7.675 -11.498 1.00 81.44 80 GLU A CA 1
ATOM 611 C C . GLU A 1 80 ? 16.155 -6.541 -11.154 1.00 81.44 80 GLU A C 1
ATOM 613 O O . GLU A 1 80 ? 15.757 -5.376 -11.096 1.00 81.44 80 GLU A O 1
ATOM 618 N N . ILE A 1 81 ? 17.448 -6.844 -10.969 1.00 83.75 81 ILE A N 1
ATOM 619 C CA . ILE A 1 81 ? 18.462 -5.825 -10.652 1.00 83.75 81 ILE A CA 1
ATOM 620 C C . ILE A 1 81 ? 18.658 -4.895 -11.851 1.00 83.75 81 ILE A C 1
ATOM 622 O O . ILE A 1 81 ? 18.771 -3.678 -11.677 1.00 83.75 81 ILE A O 1
ATOM 626 N N . MET A 1 82 ? 18.653 -5.445 -13.067 1.00 86.12 82 MET A N 1
ATOM 627 C CA . MET A 1 82 ? 18.733 -4.649 -14.292 1.00 86.12 82 MET A CA 1
ATOM 628 C C . MET A 1 82 ? 17.501 -3.744 -14.461 1.00 86.12 82 MET A C 1
ATOM 630 O O . MET A 1 82 ? 17.648 -2.574 -14.820 1.00 86.12 82 MET A O 1
ATOM 634 N N . GLY A 1 83 ? 16.304 -4.241 -14.137 1.00 86.50 83 GLY A N 1
ATOM 635 C CA . GLY A 1 83 ? 15.063 -3.467 -14.141 1.00 86.50 83 GLY A CA 1
ATOM 636 C C . GLY A 1 83 ? 15.084 -2.311 -13.139 1.00 86.50 83 GLY A C 1
ATOM 637 O O . GLY A 1 83 ? 14.724 -1.185 -13.485 1.00 86.50 83 GLY A O 1
ATOM 638 N N . VAL A 1 84 ? 15.590 -2.542 -11.922 1.00 88.94 84 VAL A N 1
ATOM 639 C CA . VAL A 1 84 ? 15.774 -1.471 -10.926 1.00 88.94 84 VAL A CA 1
ATOM 640 C C . VAL A 1 84 ? 16.816 -0.455 -11.400 1.00 88.94 84 VAL A C 1
ATOM 642 O O . VAL A 1 84 ? 16.597 0.750 -11.275 1.00 88.94 84 VAL A O 1
ATOM 645 N N . ALA A 1 85 ? 17.923 -0.899 -12.000 1.00 88.38 85 ALA A N 1
ATOM 646 C CA . ALA A 1 85 ? 18.930 0.004 -12.559 1.00 88.38 85 ALA A CA 1
ATOM 647 C C . ALA A 1 85 ? 18.368 0.870 -13.704 1.00 88.38 85 ALA A C 1
ATOM 649 O O . ALA A 1 85 ? 18.715 2.049 -13.814 1.00 88.38 85 ALA A O 1
ATOM 650 N N . ALA A 1 86 ? 17.448 0.329 -14.511 1.00 90.38 86 ALA A N 1
ATOM 651 C CA . ALA A 1 86 ? 16.792 1.060 -15.592 1.00 90.38 86 ALA A CA 1
ATOM 652 C C . ALA A 1 86 ? 15.948 2.256 -15.107 1.00 90.38 86 ALA A C 1
ATOM 654 O O . ALA A 1 86 ? 15.725 3.197 -15.877 1.00 90.38 86 ALA A O 1
ATOM 655 N N . LEU A 1 87 ? 15.538 2.288 -13.829 1.00 91.00 87 LEU A N 1
ATOM 656 C CA . LEU A 1 87 ? 14.881 3.463 -13.239 1.00 91.00 87 LEU A CA 1
ATOM 657 C C . LEU A 1 87 ? 15.780 4.704 -13.268 1.00 91.00 87 LEU A C 1
ATOM 659 O O . LEU A 1 87 ? 15.278 5.814 -13.422 1.00 91.00 87 LEU A O 1
ATOM 663 N N . TYR A 1 88 ? 17.097 4.529 -13.166 1.00 89.75 88 TYR A N 1
ATOM 664 C CA . TYR A 1 88 ? 18.047 5.642 -13.169 1.00 89.75 88 TYR A CA 1
ATOM 665 C C . TYR A 1 88 ? 18.489 6.060 -14.574 1.00 89.75 88 TYR A C 1
ATOM 667 O O . TYR A 1 88 ? 18.971 7.179 -14.740 1.00 89.75 88 TYR A O 1
ATOM 675 N N . SER A 1 89 ? 18.322 5.201 -15.585 1.00 89.81 89 SER A N 1
ATOM 676 C CA . SER A 1 89 ? 18.627 5.538 -16.980 1.00 89.81 89 SER A CA 1
ATOM 677 C C . SER A 1 89 ? 17.392 6.051 -17.722 1.00 89.81 89 SER A C 1
ATOM 679 O O . SER A 1 89 ? 17.328 7.221 -18.092 1.00 89.81 89 SER A O 1
ATOM 681 N N . TYR A 1 90 ? 16.389 5.196 -17.912 1.00 86.94 90 TYR A N 1
ATOM 682 C CA . TYR A 1 90 ? 15.175 5.512 -18.665 1.00 86.94 90 TYR A CA 1
ATOM 683 C C . TYR A 1 90 ? 14.071 6.098 -17.775 1.00 86.94 90 TYR A C 1
ATOM 685 O O . TYR A 1 90 ? 13.248 6.887 -18.238 1.00 86.94 90 TYR A O 1
ATOM 693 N N . GLY A 1 91 ? 14.063 5.751 -16.486 1.00 91.88 91 GLY A N 1
ATOM 694 C CA . GLY A 1 91 ? 13.031 6.147 -15.522 1.00 91.88 91 GLY A CA 1
ATOM 695 C C . GLY A 1 91 ? 13.229 7.511 -14.852 1.00 91.88 91 GLY A C 1
ATOM 696 O O . GLY A 1 91 ? 12.616 7.752 -13.812 1.00 91.88 91 GLY A O 1
ATOM 697 N N . ALA A 1 92 ? 14.038 8.418 -15.414 1.00 90.75 92 ALA A N 1
ATOM 698 C CA . ALA A 1 92 ? 14.382 9.698 -14.779 1.00 90.75 92 ALA A CA 1
ATOM 699 C C . ALA A 1 92 ? 13.151 10.506 -14.319 1.00 90.75 92 ALA A C 1
ATOM 701 O O . ALA A 1 92 ? 13.147 11.077 -13.230 1.00 90.75 92 ALA A O 1
ATOM 702 N N . TRP A 1 93 ? 12.067 10.492 -15.102 1.00 94.12 93 TRP A N 1
ATOM 703 C CA . TRP A 1 93 ? 10.797 11.121 -14.723 1.00 94.12 93 TRP A CA 1
ATOM 704 C C . TRP A 1 93 ? 10.172 10.513 -13.462 1.00 94.12 93 TRP A C 1
ATOM 706 O O . TRP A 1 93 ? 9.703 11.251 -12.597 1.00 94.12 93 TRP A O 1
ATOM 716 N N . VAL A 1 94 ? 10.194 9.185 -13.325 1.00 94.81 94 VAL A N 1
ATOM 717 C CA . VAL A 1 94 ? 9.678 8.486 -12.138 1.00 94.81 94 VAL A CA 1
ATOM 718 C C . VAL A 1 94 ? 10.509 8.855 -10.911 1.00 94.81 94 VAL A C 1
ATOM 720 O O . VAL A 1 94 ? 9.949 9.118 -9.847 1.00 94.81 94 VAL A O 1
ATOM 723 N N . VAL A 1 95 ? 11.832 8.958 -11.056 1.00 95.62 95 VAL A N 1
ATOM 724 C CA . VAL A 1 95 ? 12.728 9.381 -9.967 1.00 95.62 95 VAL A CA 1
ATOM 725 C C . VAL A 1 95 ? 12.425 10.816 -9.524 1.00 95.62 95 VAL A C 1
ATOM 727 O O . VAL A 1 95 ? 12.326 11.077 -8.327 1.00 95.62 95 VAL A O 1
ATOM 730 N N . ILE A 1 96 ? 12.211 11.738 -10.467 1.00 96.50 96 ILE A N 1
ATOM 731 C CA . ILE A 1 96 ? 11.883 13.137 -10.151 1.00 96.50 96 ILE A CA 1
ATOM 732 C C . ILE A 1 96 ? 10.546 13.229 -9.408 1.00 96.50 96 ILE A C 1
ATOM 734 O O . ILE A 1 96 ? 10.472 13.874 -8.364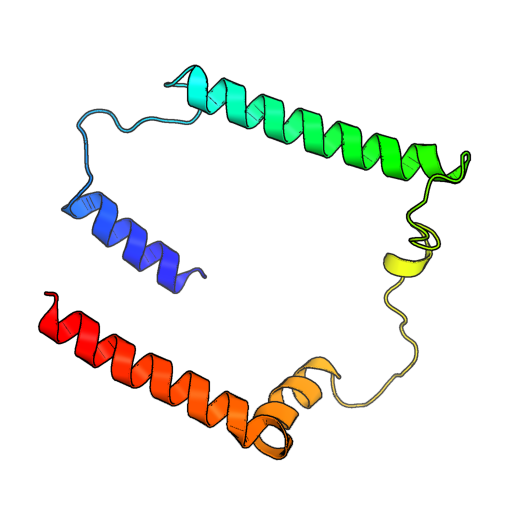 1.00 96.50 96 ILE A O 1
ATOM 738 N N . VAL A 1 97 ? 9.498 12.568 -9.907 1.00 97.25 97 VAL A N 1
ATOM 739 C CA . VAL A 1 97 ? 8.162 12.623 -9.291 1.00 97.25 97 VAL A CA 1
ATOM 740 C C . VAL A 1 97 ? 8.158 11.965 -7.910 1.00 97.25 97 VAL A C 1
ATOM 742 O O . VAL A 1 97 ? 7.614 12.536 -6.965 1.00 97.25 97 VAL A O 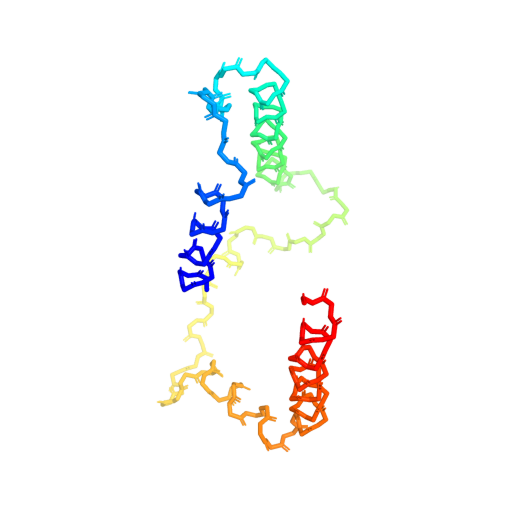1
ATOM 745 N N . THR A 1 98 ? 8.792 10.798 -7.760 1.00 96.19 98 THR A N 1
ATOM 746 C CA . THR A 1 98 ? 8.864 10.103 -6.463 1.00 96.19 98 THR A CA 1
ATOM 747 C C . THR A 1 98 ? 9.689 10.899 -5.451 1.00 96.19 98 THR A C 1
ATOM 749 O O . THR A 1 98 ? 9.221 11.120 -4.334 1.00 96.19 98 THR A O 1
ATOM 752 N N . GLY A 1 99 ? 10.850 11.430 -5.842 1.00 96.88 99 GLY A N 1
ATOM 753 C CA . GLY A 1 99 ? 11.655 12.310 -4.992 1.00 96.88 99 GLY A CA 1
ATOM 754 C C . GLY A 1 99 ? 10.906 13.577 -4.570 1.00 96.88 99 GLY A C 1
ATOM 755 O O . GLY A 1 99 ? 10.903 13.928 -3.390 1.00 96.88 99 GLY A O 1
ATOM 756 N N . TRP A 1 100 ? 10.202 14.222 -5.506 1.00 97.75 100 TRP A N 1
ATOM 757 C CA . TRP A 1 100 ? 9.378 15.396 -5.209 1.00 97.75 100 TRP A CA 1
ATOM 758 C C . TRP A 1 100 ? 8.233 15.068 -4.245 1.00 97.75 100 TRP A C 1
ATOM 760 O O . TRP A 1 100 ? 7.996 15.815 -3.297 1.00 97.75 100 TRP A O 1
ATOM 770 N N . SER A 1 101 ? 7.562 13.926 -4.432 1.00 97.56 101 SER A N 1
ATOM 771 C CA . SER A 1 101 ? 6.485 13.484 -3.539 1.00 97.56 101 SER A CA 1
ATOM 772 C C . SER A 1 101 ? 6.964 13.258 -2.101 1.00 97.56 101 SER A C 1
ATOM 774 O O . SER A 1 101 ? 6.260 13.628 -1.163 1.00 97.56 101 SER A O 1
ATOM 776 N N . LEU A 1 102 ? 8.183 12.733 -1.915 1.00 97.38 102 LEU A N 1
ATOM 777 C CA . LEU A 1 102 ? 8.782 12.540 -0.593 1.00 97.38 102 LEU A CA 1
ATOM 778 C C . LEU A 1 102 ? 9.147 13.875 0.065 1.00 97.38 102 LEU A C 1
ATOM 780 O O . LEU A 1 102 ? 8.872 14.062 1.248 1.00 97.38 102 LEU A O 1
ATOM 784 N N . LEU A 1 103 ? 9.719 14.814 -0.697 1.00 97.62 103 LEU A N 1
ATOM 785 C CA . LEU A 1 103 ? 10.057 16.149 -0.196 1.00 97.62 103 LEU A CA 1
ATOM 786 C C . LEU A 1 103 ? 8.798 16.895 0.255 1.00 97.62 103 LEU A C 1
ATOM 788 O O . LEU A 1 103 ? 8.734 17.363 1.392 1.00 97.62 103 LEU A O 1
ATOM 792 N N . VAL A 1 104 ? 7.783 16.967 -0.611 1.00 97.88 104 VAL A N 1
ATOM 793 C CA . VAL A 1 104 ? 6.499 17.595 -0.271 1.00 97.88 104 VAL A CA 1
ATOM 794 C C . VAL A 1 104 ? 5.845 16.868 0.901 1.00 97.88 104 VAL A C 1
ATOM 796 O O . VAL A 1 104 ? 5.327 17.528 1.792 1.00 97.88 104 VAL A O 1
ATOM 799 N N . GLY A 1 105 ? 5.926 15.537 0.959 1.00 97.38 105 GLY A N 1
ATOM 800 C CA . GLY A 1 105 ? 5.425 14.749 2.084 1.00 97.38 105 GLY A CA 1
ATOM 801 C C . GLY A 1 105 ? 6.017 15.182 3.428 1.00 97.38 105 GLY A C 1
ATOM 802 O O . GLY A 1 105 ? 5.267 15.387 4.377 1.00 97.38 105 GLY A O 1
ATOM 803 N N . VAL A 1 106 ? 7.335 15.399 3.507 1.00 97.38 106 VAL A N 1
ATOM 804 C CA . VAL A 1 106 ? 7.985 15.904 4.731 1.00 97.38 106 VAL A CA 1
ATOM 805 C C . VAL A 1 106 ? 7.494 17.308 5.089 1.00 97.38 106 VAL A C 1
ATOM 807 O O . VAL A 1 106 ? 7.178 17.555 6.249 1.00 97.38 106 VAL A O 1
ATOM 810 N N . LEU A 1 107 ? 7.396 18.213 4.110 1.00 97.44 107 LEU A N 1
ATOM 811 C CA . LEU A 1 107 ? 6.892 19.572 4.349 1.00 97.44 107 LEU A CA 1
ATOM 812 C C . LEU A 1 107 ? 5.444 19.567 4.846 1.00 97.44 107 LEU A C 1
ATOM 814 O O . LEU A 1 107 ? 5.115 20.287 5.780 1.00 97.44 107 LEU A O 1
ATOM 818 N N . VAL A 1 108 ? 4.592 18.733 4.249 1.00 98.12 108 VAL A N 1
ATOM 819 C CA . VAL A 1 108 ? 3.195 18.584 4.664 1.00 98.12 108 VAL A CA 1
ATOM 820 C C . VAL A 1 108 ? 3.116 18.046 6.088 1.00 98.12 108 VAL A C 1
ATOM 822 O O . VAL A 1 108 ? 2.350 18.581 6.877 1.00 98.12 108 VAL A O 1
ATOM 825 N N . ILE A 1 109 ? 3.910 17.029 6.440 1.00 96.88 109 ILE A N 1
ATOM 826 C CA . ILE A 1 109 ? 3.923 16.494 7.808 1.00 96.88 109 ILE A CA 1
ATOM 827 C C . ILE A 1 109 ? 4.317 17.592 8.803 1.00 96.88 109 ILE A C 1
ATOM 829 O O . ILE A 1 109 ? 3.615 17.747 9.790 1.00 96.88 109 ILE A O 1
ATOM 833 N N . LEU A 1 110 ? 5.362 18.381 8.518 1.00 96.88 110 LEU A N 1
ATOM 834 C CA . LEU A 1 110 ? 5.806 19.477 9.392 1.00 96.88 110 LEU A CA 1
ATOM 835 C C . LEU A 1 110 ? 4.769 20.592 9.578 1.00 96.88 110 LEU A C 1
ATOM 837 O O . LEU A 1 110 ? 4.771 21.230 10.621 1.00 96.88 110 LEU A O 1
ATOM 841 N N . GLU A 1 111 ? 3.933 20.855 8.575 1.00 96.94 111 GLU A N 1
ATOM 842 C CA . GLU A 1 111 ? 2.878 21.875 8.663 1.00 96.94 111 GLU A CA 1
ATOM 843 C C . GLU A 1 111 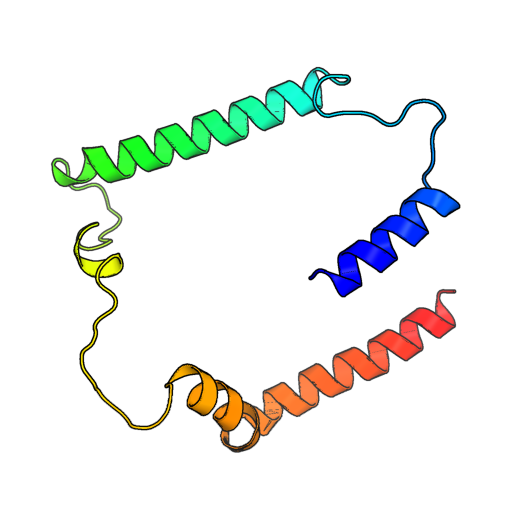? 1.616 21.342 9.363 1.00 96.94 111 GLU A C 1
ATOM 845 O O . GLU A 1 111 ? 0.877 22.097 9.991 1.00 96.94 111 GLU A O 1
ATOM 850 N N . VAL A 1 112 ? 1.336 20.042 9.226 1.00 96.06 112 VAL A N 1
ATOM 851 C CA . VAL A 1 112 ? 0.148 19.398 9.809 1.00 96.06 112 VAL A CA 1
ATOM 852 C C . VAL A 1 112 ? 0.335 19.095 11.296 1.00 96.06 112 VAL A C 1
ATOM 854 O O . VAL A 1 112 ? -0.647 19.151 12.040 1.00 96.06 112 VAL A O 1
ATOM 857 N N . THR A 1 113 ? 1.548 18.722 11.711 1.00 86.25 113 THR A N 1
ATOM 858 C CA . THR A 1 113 ? 1.880 18.403 13.112 1.00 86.25 113 THR A CA 1
ATOM 859 C C . THR A 1 113 ? 2.240 19.643 13.907 1.00 86.25 113 THR A C 1
ATOM 861 O O . THR A 1 113 ? 1.703 19.790 15.026 1.00 86.25 113 THR A O 1
#